Protein AF-A0A1I5Y832-F1 (afdb_monomer)

pLDDT: mean 78.39, std 15.26,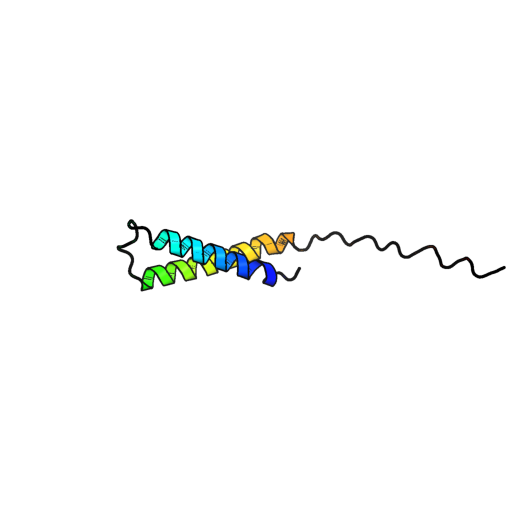 range [40.41, 95.06]

Secondary structure (DSSP, 8-state):
--GGGTHHHHHHHHHHHHHHHHTSGGGTTS-HHHHHHHHHHHHHHHHHHHHHHHHTTTT--PPPP----S-S-----

Organism: NCBI:txid126156

Structure (mmCIF, N/CA/C/O backbone):
data_AF-A0A1I5Y832-F1
#
_entry.id   AF-A0A1I5Y832-F1
#
loop_
_atom_site.group_PDB
_atom_site.id
_atom_site.type_symbol
_atom_site.label_atom_id
_atom_site.label_alt_id
_atom_site.label_comp_id
_atom_site.label_asym_id
_atom_site.label_entity_id
_atom_site.label_seq_id
_atom_site.pdbx_PDB_ins_code
_atom_site.Cartn_x
_atom_site.Cartn_y
_atom_site.Cartn_z
_atom_site.occupancy
_atom_site.B_iso_or_equiv
_atom_site.auth_seq_id
_atom_site.auth_comp_id
_atom_site.auth_asym_id
_atom_site.auth_atom_id
_atom_site.pdbx_PDB_model_num
ATOM 1 N N . MET A 1 1 ? 11.219 9.848 -18.756 1.00 56.34 1 MET A N 1
ATOM 2 C CA . MET A 1 1 ? 11.506 10.213 -17.339 1.00 56.34 1 MET A CA 1
ATOM 3 C C . MET A 1 1 ? 11.658 8.920 -16.545 1.00 56.34 1 MET A C 1
ATOM 5 O O . MET A 1 1 ? 10.923 7.988 -16.832 1.00 56.34 1 MET A O 1
ATOM 9 N N . LYS A 1 2 ? 12.617 8.800 -15.612 1.00 57.16 2 LYS A N 1
ATOM 10 C CA . LYS A 1 2 ? 12.821 7.533 -14.879 1.00 57.16 2 LYS A CA 1
ATOM 11 C C . LYS A 1 2 ? 11.535 7.161 -14.127 1.00 57.16 2 LYS A C 1
ATOM 13 O O . LYS A 1 2 ? 10.992 8.002 -13.411 1.00 57.16 2 LYS A O 1
ATOM 18 N N . LYS A 1 3 ? 11.073 5.915 -14.291 1.00 55.44 3 LYS A N 1
ATOM 19 C CA . LYS A 1 3 ? 9.792 5.386 -13.774 1.00 55.44 3 LYS A CA 1
ATOM 20 C C . LYS A 1 3 ? 9.604 5.632 -12.261 1.00 55.44 3 LYS A C 1
ATOM 22 O O . LYS A 1 3 ? 8.483 5.761 -11.790 1.00 55.44 3 LYS A O 1
ATOM 27 N N . SER A 1 4 ? 10.695 5.827 -11.512 1.00 62.19 4 SER A N 1
ATOM 28 C CA . SER A 1 4 ? 10.679 6.107 -10.070 1.00 62.19 4 SER A CA 1
ATOM 29 C C . SER A 1 4 ? 10.208 7.509 -9.661 1.00 62.19 4 SER A C 1
ATOM 31 O O . SER A 1 4 ? 10.002 7.730 -8.473 1.00 62.19 4 SER A O 1
ATOM 33 N N . LYS A 1 5 ? 10.047 8.471 -10.584 1.00 70.62 5 LYS A N 1
ATOM 34 C CA . LYS A 1 5 ? 9.669 9.849 -10.208 1.00 70.62 5 LYS A CA 1
ATOM 35 C C . LYS A 1 5 ? 8.156 10.052 -10.045 1.00 70.62 5 LYS A C 1
ATOM 37 O O . LYS A 1 5 ? 7.753 11.018 -9.409 1.00 70.62 5 LYS A O 1
ATOM 42 N N . VAL A 1 6 ? 7.335 9.147 -10.586 1.00 74.69 6 VAL A N 1
ATOM 43 C CA . VAL A 1 6 ? 5.861 9.257 -10.553 1.00 74.69 6 VAL A CA 1
ATOM 44 C C . VAL A 1 6 ? 5.225 8.390 -9.461 1.00 74.69 6 VAL A C 1
ATOM 46 O O . VAL A 1 6 ? 4.136 8.685 -8.986 1.00 74.69 6 VAL A O 1
ATOM 49 N N . ILE A 1 7 ? 5.931 7.362 -8.992 1.00 79.94 7 ILE A N 1
ATOM 50 C CA . ILE A 1 7 ? 5.435 6.448 -7.955 1.00 79.94 7 ILE A CA 1
ATOM 51 C C . ILE A 1 7 ? 5.274 7.137 -6.582 1.00 79.94 7 ILE A C 1
ATOM 53 O O . ILE A 1 7 ? 4.218 6.966 -5.971 1.00 79.94 7 ILE A O 1
ATOM 57 N N . PRO A 1 8 ? 6.241 7.945 -6.087 1.00 85.62 8 PRO A N 1
ATOM 58 C CA . PRO A 1 8 ? 6.124 8.583 -4.775 1.00 85.62 8 PRO A CA 1
ATOM 59 C C . PRO A 1 8 ? 4.877 9.470 -4.600 1.00 85.62 8 PRO A C 1
ATOM 61 O O . PRO A 1 8 ? 4.208 9.318 -3.580 1.00 85.62 8 PRO A O 1
ATOM 64 N N . PRO A 1 9 ? 4.499 10.355 -5.549 1.00 86.19 9 PRO A N 1
ATOM 65 C CA . PRO A 1 9 ? 3.297 11.168 -5.380 1.00 86.19 9 PRO A CA 1
ATOM 66 C C . PRO A 1 9 ? 2.007 10.338 -5.389 1.00 86.19 9 PRO A C 1
ATOM 68 O O . PRO A 1 9 ? 1.120 10.620 -4.590 1.00 86.19 9 PRO A O 1
ATOM 71 N N . ILE A 1 10 ? 1.915 9.283 -6.211 1.00 88.31 10 ILE A N 1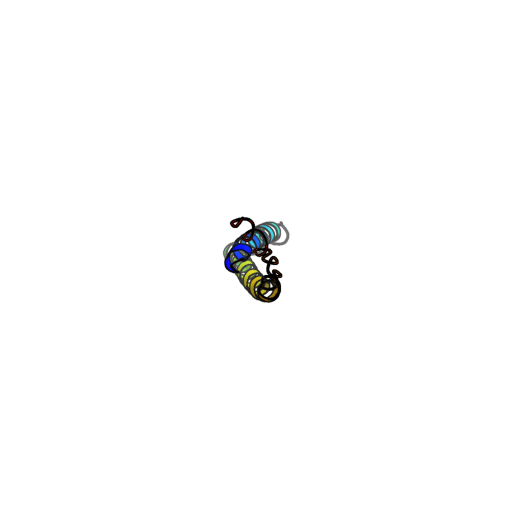
ATOM 72 C CA . ILE A 1 10 ? 0.753 8.373 -6.208 1.00 88.31 10 ILE A CA 1
ATOM 73 C C . ILE A 1 10 ? 0.593 7.725 -4.829 1.00 88.31 10 ILE A C 1
ATOM 75 O O . ILE A 1 10 ? -0.502 7.708 -4.272 1.00 88.31 10 ILE A O 1
ATOM 79 N N . MET A 1 11 ? 1.695 7.247 -4.248 1.00 90.00 11 MET A N 1
ATOM 80 C CA . MET A 1 11 ? 1.688 6.605 -2.934 1.00 90.00 11 MET A CA 1
ATOM 81 C C . MET A 1 11 ? 1.193 7.550 -1.828 1.00 90.00 11 MET A C 1
ATOM 83 O O . MET A 1 11 ? 0.394 7.145 -0.987 1.00 90.00 11 MET A O 1
ATOM 87 N N . ILE A 1 12 ? 1.619 8.818 -1.855 1.00 92.06 12 ILE A N 1
ATOM 88 C CA . ILE A 1 12 ? 1.194 9.835 -0.881 1.00 92.06 12 ILE A CA 1
ATOM 89 C C . ILE A 1 12 ? -0.303 10.131 -1.017 1.00 92.06 12 ILE A C 1
ATOM 91 O O . ILE A 1 12 ? -1.010 10.152 -0.012 1.00 92.06 12 ILE A O 1
ATOM 95 N N . VAL A 1 13 ? -0.800 10.319 -2.243 1.00 93.38 13 VAL A N 1
ATOM 96 C CA . VAL A 1 13 ? -2.226 10.594 -2.489 1.00 93.38 13 VAL A CA 1
ATOM 97 C C . VAL A 1 13 ? -3.097 9.457 -1.956 1.00 93.38 13 VAL A C 1
ATOM 99 O O . VAL A 1 13 ? -4.061 9.706 -1.235 1.00 93.38 13 VAL A O 1
ATOM 102 N N . VAL A 1 14 ? -2.728 8.208 -2.245 1.00 93.81 14 VAL A N 1
ATOM 103 C CA . VAL A 1 14 ? -3.475 7.030 -1.782 1.00 93.81 14 VAL A CA 1
ATOM 104 C C . VAL A 1 14 ? -3.452 6.917 -0.259 1.00 93.81 14 VAL A C 1
ATOM 106 O O . VAL A 1 14 ? -4.492 6.661 0.343 1.00 93.81 14 VAL A O 1
ATOM 109 N N . ALA A 1 15 ? -2.305 7.159 0.382 1.00 92.31 15 ALA A N 1
ATOM 110 C CA . ALA A 1 15 ? -2.196 7.105 1.837 1.00 92.31 15 ALA A CA 1
ATOM 111 C C . ALA A 1 15 ? -3.086 8.153 2.532 1.00 92.31 15 ALA A C 1
ATOM 113 O O . ALA A 1 15 ? -3.753 7.838 3.520 1.00 92.31 15 ALA A O 1
ATOM 114 N N . VAL A 1 16 ? -3.144 9.379 1.999 1.00 95.06 16 VAL A N 1
ATOM 115 C CA . VAL A 1 16 ? -4.006 10.448 2.529 1.00 95.06 16 VAL A CA 1
ATOM 116 C C . VAL A 1 16 ? -5.482 10.091 2.356 1.00 95.06 16 VAL A C 1
ATOM 118 O O . VAL A 1 16 ? -6.240 10.176 3.319 1.00 95.06 16 VAL A O 1
ATOM 121 N N . LEU A 1 17 ? -5.888 9.631 1.169 1.00 93.62 17 LEU A N 1
ATOM 122 C CA . LEU A 1 17 ? -7.276 9.237 0.904 1.00 93.62 17 LEU A CA 1
ATOM 123 C C . LEU A 1 17 ? -7.722 8.075 1.795 1.00 93.62 17 LEU A C 1
ATOM 125 O O . LEU A 1 17 ? -8.785 8.149 2.406 1.00 93.62 17 LEU A O 1
ATOM 129 N N . ALA A 1 18 ? -6.891 7.039 1.927 1.00 91.94 18 ALA A N 1
ATOM 130 C CA . ALA A 1 18 ? -7.180 5.908 2.802 1.00 91.94 18 ALA A CA 1
ATOM 131 C C . ALA A 1 18 ? -7.333 6.361 4.261 1.00 91.94 18 ALA A C 1
ATOM 133 O O . ALA A 1 18 ? -8.271 5.952 4.938 1.00 91.94 18 ALA A O 1
ATOM 134 N N . THR A 1 19 ? -6.463 7.263 4.723 1.00 91.56 19 THR A N 1
ATOM 135 C CA . THR A 1 19 ? -6.536 7.828 6.078 1.00 91.56 19 THR A CA 1
ATOM 136 C C . THR A 1 19 ? -7.813 8.638 6.294 1.00 91.56 19 THR A C 1
ATOM 138 O O . THR A 1 19 ? -8.419 8.532 7.356 1.00 91.56 19 THR A O 1
ATOM 141 N N . ILE A 1 20 ? -8.248 9.430 5.309 1.00 93.00 20 ILE A N 1
ATOM 142 C CA . ILE A 1 20 ? -9.503 10.191 5.397 1.00 93.00 20 ILE A CA 1
ATOM 143 C C . ILE A 1 20 ? -10.693 9.237 5.507 1.00 93.00 20 ILE A C 1
ATOM 145 O O . ILE A 1 20 ? -11.521 9.416 6.393 1.00 93.00 20 ILE A O 1
ATOM 149 N N . ILE A 1 21 ? -10.754 8.213 4.651 1.00 90.75 21 ILE A N 1
ATOM 150 C CA . ILE A 1 21 ? -11.851 7.236 4.634 1.00 90.75 21 ILE A CA 1
ATOM 151 C C . ILE A 1 21 ? -11.899 6.466 5.958 1.00 90.75 21 ILE A C 1
ATOM 153 O O . ILE A 1 21 ? -12.934 6.426 6.611 1.00 90.75 21 ILE A O 1
ATOM 157 N N . LEU A 1 22 ? -10.766 5.924 6.409 1.00 88.94 22 LEU A N 1
ATOM 158 C CA . LEU A 1 22 ? -10.688 5.117 7.632 1.00 88.94 22 LEU A CA 1
ATOM 159 C C . LEU A 1 22 ? -10.911 5.920 8.922 1.00 88.94 22 LEU A C 1
ATOM 161 O O . LEU A 1 22 ? -11.118 5.317 9.975 1.00 88.94 22 LEU A O 1
ATOM 165 N N . ASN A 1 23 ? -10.847 7.251 8.876 1.00 87.94 23 ASN A N 1
ATOM 166 C CA . ASN A 1 23 ? -11.167 8.115 10.015 1.00 87.94 23 ASN A CA 1
ATOM 167 C C . ASN A 1 23 ? -12.632 8.569 10.053 1.00 87.94 23 ASN A C 1
ATOM 169 O O . ASN A 1 23 ? -13.016 9.226 11.017 1.00 87.94 23 ASN A O 1
ATOM 173 N N . GLN A 1 24 ? -13.450 8.230 9.054 1.00 89.12 24 GLN A N 1
ATOM 174 C CA . GLN A 1 24 ? -14.889 8.487 9.121 1.00 89.12 24 GLN A CA 1
ATOM 175 C C . GLN A 1 24 ? -15.531 7.647 10.237 1.00 89.12 24 GLN A C 1
ATOM 177 O O . GLN A 1 24 ? -15.054 6.554 10.554 1.00 89.12 24 GLN A O 1
ATOM 182 N N . GLU A 1 25 ? -16.616 8.157 10.830 1.00 76.12 25 GLU A N 1
ATOM 183 C CA . GLU A 1 25 ? -17.300 7.514 11.968 1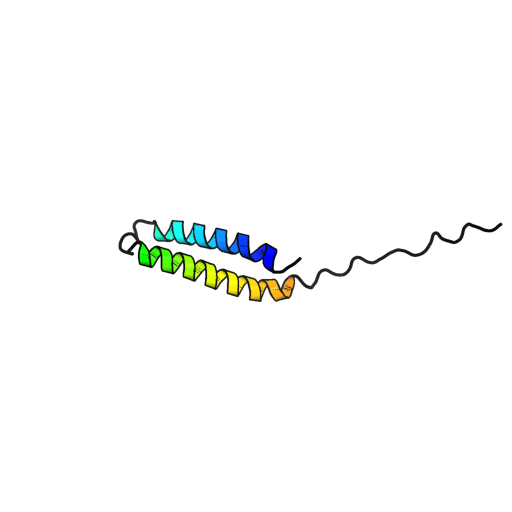.00 76.12 25 GLU A CA 1
ATOM 184 C C . GLU A 1 25 ? -17.758 6.081 11.654 1.00 76.12 25 GLU A C 1
ATOM 186 O O . GLU A 1 25 ? -17.701 5.207 12.522 1.00 76.12 25 GLU A O 1
ATOM 191 N N . GLU A 1 26 ? -18.101 5.824 10.391 1.00 81.81 26 GLU A N 1
ATOM 192 C CA . GLU A 1 26 ? -18.523 4.524 9.859 1.00 81.81 26 GLU A CA 1
ATOM 193 C C . GLU A 1 26 ? -17.436 3.436 9.962 1.00 81.81 26 GLU A C 1
ATOM 195 O O . GLU A 1 26 ? -17.747 2.252 9.985 1.00 81.81 26 GLU A O 1
ATOM 200 N N . TYR A 1 27 ? -16.163 3.820 10.115 1.00 80.88 27 TYR A N 1
ATOM 201 C CA . TYR A 1 27 ? -15.027 2.901 10.277 1.00 80.88 27 TYR A CA 1
ATOM 202 C C . TYR A 1 27 ? -14.353 3.037 11.654 1.00 80.88 27 TYR A C 1
ATOM 204 O O . TYR A 1 27 ? -13.179 2.685 11.833 1.00 80.88 27 TYR A O 1
ATOM 212 N N . SER A 1 28 ? -15.066 3.575 12.648 1.00 78.88 28 SER A N 1
ATOM 213 C CA . SER A 1 28 ? -14.569 3.718 14.027 1.00 78.88 28 SER A CA 1
ATOM 214 C C . SER A 1 28 ? -14.328 2.372 14.725 1.00 78.88 28 SER A C 1
ATOM 216 O O . SER A 1 28 ? -13.436 2.274 15.566 1.00 78.88 28 SER A O 1
ATOM 218 N N . GLU A 1 29 ? -15.047 1.328 14.314 1.00 86.25 29 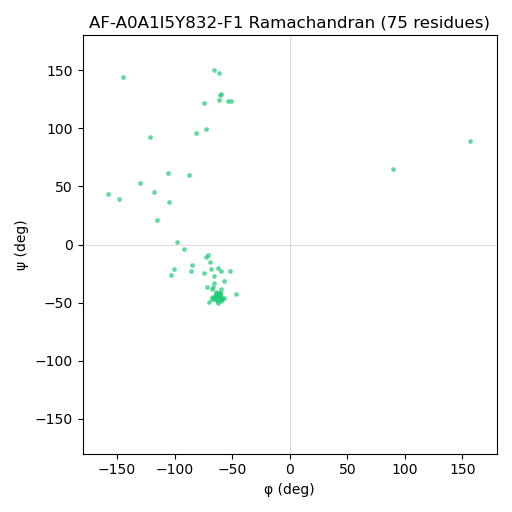GLU A N 1
ATOM 219 C CA . GLU A 1 29 ? -14.912 -0.052 14.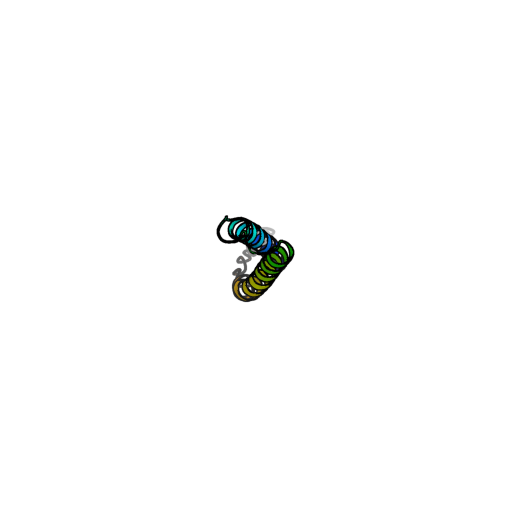799 1.00 86.25 29 GLU A CA 1
ATOM 220 C C . GLU A 1 29 ? -13.598 -0.733 14.385 1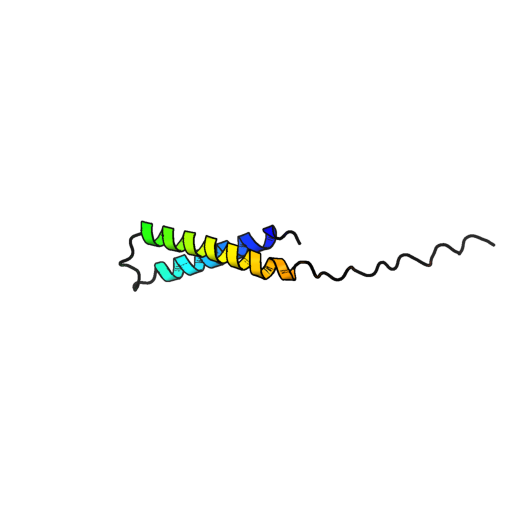.00 86.25 29 GLU A C 1
ATOM 222 O O . GLU A 1 29 ? -13.137 -1.679 15.028 1.00 86.25 29 GLU A O 1
ATOM 227 N N . VAL A 1 30 ? -12.950 -0.235 13.330 1.00 86.06 30 VAL A N 1
ATOM 228 C CA . VAL A 1 30 ? -11.690 -0.792 12.845 1.00 86.06 30 VAL A CA 1
ATOM 229 C C . VAL A 1 30 ? -10.566 -0.382 13.796 1.00 86.06 30 VAL A C 1
ATOM 231 O O . VAL A 1 30 ? -10.286 0.799 13.990 1.00 86.06 30 VAL A O 1
ATOM 234 N N . THR A 1 31 ? -9.865 -1.354 14.378 1.00 90.44 31 THR A N 1
ATOM 235 C CA . THR A 1 31 ? -8.726 -1.080 15.267 1.00 90.44 31 THR A CA 1
ATOM 236 C C . THR A 1 31 ? -7.614 -0.327 14.528 1.00 90.44 31 THR A C 1
ATOM 238 O O . THR A 1 31 ? -7.374 -0.578 13.347 1.00 90.44 31 THR A O 1
ATOM 241 N N . ILE A 1 32 ? -6.871 0.544 15.226 1.00 88.25 32 ILE A N 1
ATOM 242 C CA . ILE A 1 32 ? -5.743 1.321 14.663 1.00 88.25 32 ILE A CA 1
ATOM 243 C C . ILE A 1 32 ? -4.786 0.451 13.829 1.00 88.25 32 ILE A C 1
ATOM 245 O O . ILE A 1 32 ? -4.371 0.858 12.746 1.00 88.25 32 ILE A O 1
ATOM 249 N N . ILE A 1 33 ? -4.466 -0.756 14.306 1.00 92.00 33 ILE A N 1
ATOM 250 C CA . ILE A 1 33 ? -3.544 -1.678 13.627 1.00 92.00 33 ILE A CA 1
ATOM 251 C C . ILE A 1 33 ? -4.090 -2.071 12.248 1.00 92.00 33 ILE A C 1
ATOM 253 O O . ILE A 1 33 ? -3.365 -2.018 11.255 1.00 92.00 33 ILE A O 1
ATOM 257 N N . ASN A 1 34 ? -5.381 -2.391 12.166 1.00 93.62 34 ASN A N 1
ATOM 258 C CA . ASN A 1 34 ? -6.033 -2.753 10.913 1.00 93.62 34 ASN A CA 1
ATOM 259 C C . ASN A 1 34 ? -6.108 -1.550 9.968 1.00 93.62 34 ASN A C 1
ATOM 261 O O . ASN A 1 34 ? -5.860 -1.710 8.775 1.00 93.62 34 ASN A O 1
ATOM 265 N N . LYS A 1 35 ? -6.358 -0.337 10.486 1.00 90.69 35 LYS A N 1
ATOM 266 C CA . LYS A 1 35 ? -6.324 0.892 9.674 1.00 90.69 35 LYS A CA 1
ATOM 267 C C . LYS A 1 35 ? -4.952 1.084 9.025 1.00 90.69 35 LYS A C 1
ATOM 269 O O . LYS A 1 35 ? -4.873 1.307 7.821 1.00 90.69 35 LYS A O 1
ATOM 274 N N . ILE A 1 36 ? -3.872 0.932 9.795 1.00 92.88 36 ILE A N 1
ATOM 275 C CA . ILE A 1 36 ? -2.497 1.036 9.281 1.00 92.88 36 ILE A CA 1
ATOM 276 C C . ILE A 1 36 ? -2.236 -0.031 8.213 1.00 92.88 36 ILE A C 1
ATOM 278 O O . ILE A 1 36 ? -1.702 0.290 7.152 1.00 92.88 36 ILE A O 1
ATOM 282 N N . LEU A 1 37 ? -2.645 -1.280 8.456 1.00 94.69 37 LEU A N 1
ATOM 283 C CA . LEU A 1 37 ? -2.461 -2.371 7.499 1.00 94.69 37 LEU A CA 1
ATOM 284 C C . LEU A 1 37 ? -3.188 -2.099 6.173 1.00 94.69 37 LEU A C 1
ATOM 286 O O . LEU A 1 37 ? -2.612 -2.315 5.108 1.00 94.69 37 LEU A O 1
ATOM 290 N N . ILE A 1 38 ? -4.415 -1.574 6.232 1.00 93.19 38 ILE A N 1
ATOM 291 C CA . ILE A 1 38 ? -5.196 -1.198 5.046 1.00 93.19 38 ILE A CA 1
ATOM 292 C C . ILE A 1 38 ? -4.525 -0.039 4.303 1.00 93.19 38 ILE A C 1
ATOM 294 O O . ILE A 1 38 ? -4.367 -0.118 3.088 1.00 93.19 38 ILE A O 1
ATOM 298 N N . ILE A 1 39 ? -4.085 1.011 5.007 1.00 94.06 39 ILE A N 1
ATOM 299 C CA . ILE A 1 39 ? -3.411 2.168 4.394 1.00 94.06 39 ILE A CA 1
ATOM 300 C C . ILE A 1 39 ? -2.136 1.724 3.670 1.00 94.06 39 ILE A C 1
ATOM 302 O O . ILE A 1 39 ? -1.934 2.067 2.504 1.00 94.06 39 ILE A O 1
ATOM 306 N N . VAL A 1 40 ? -1.291 0.933 4.337 1.00 94.81 40 VAL A N 1
ATOM 307 C CA . VAL A 1 40 ? -0.039 0.425 3.759 1.00 94.81 40 VAL A CA 1
ATOM 308 C C . VAL A 1 40 ? -0.328 -0.511 2.585 1.00 94.81 40 VAL A C 1
ATOM 310 O O . VAL A 1 40 ? 0.269 -0.356 1.521 1.00 94.81 40 VAL A O 1
ATOM 313 N N . GLY A 1 41 ? -1.279 -1.437 2.734 1.00 94.62 41 GLY A N 1
ATOM 314 C CA . GLY A 1 41 ? -1.675 -2.366 1.677 1.00 94.62 41 GLY A CA 1
ATOM 315 C C . GLY A 1 41 ? -2.217 -1.653 0.437 1.00 94.62 41 GLY A C 1
ATOM 316 O O . GLY A 1 41 ? -1.780 -1.942 -0.677 1.00 94.62 41 GLY A O 1
ATOM 317 N N . ALA A 1 42 ? -3.100 -0.670 0.620 1.00 93.31 42 ALA A N 1
ATOM 318 C CA . ALA A 1 42 ? -3.661 0.130 -0.466 1.00 93.31 42 ALA A CA 1
ATOM 319 C C . ALA A 1 42 ? -2.583 0.958 -1.183 1.00 93.31 42 ALA A C 1
ATOM 321 O O . ALA A 1 42 ? -2.536 0.982 -2.415 1.00 93.31 42 ALA A O 1
ATOM 322 N N . ALA A 1 43 ? -1.679 1.594 -0.430 1.00 93.69 43 ALA A N 1
ATOM 323 C CA . ALA A 1 43 ? -0.590 2.393 -0.986 1.00 93.69 43 ALA A CA 1
ATOM 324 C C . ALA A 1 43 ? 0.399 1.543 -1.807 1.00 93.69 43 ALA A C 1
ATOM 326 O O . ALA A 1 43 ? 0.795 1.933 -2.912 1.00 93.69 43 ALA A O 1
ATOM 327 N N . VAL A 1 44 ? 0.770 0.360 -1.306 1.00 93.81 44 VAL A N 1
ATOM 328 C CA . VAL A 1 44 ? 1.657 -0.577 -2.016 1.00 93.81 44 VAL A CA 1
ATOM 329 C C . VAL A 1 44 ? 0.967 -1.151 -3.254 1.00 93.81 44 VAL A C 1
ATOM 331 O O . VAL A 1 44 ? 1.537 -1.131 -4.342 1.00 93.81 44 VAL A O 1
ATOM 334 N N . LEU A 1 45 ? -0.283 -1.602 -3.139 1.00 94.56 45 LEU A N 1
ATOM 335 C CA . LEU A 1 45 ? -1.006 -2.172 -4.276 1.00 94.56 45 LEU A CA 1
ATOM 336 C C . LEU A 1 45 ? -1.191 -1.141 -5.399 1.00 94.56 45 LEU A C 1
ATOM 338 O O . LEU A 1 45 ? -0.903 -1.424 -6.563 1.00 94.56 45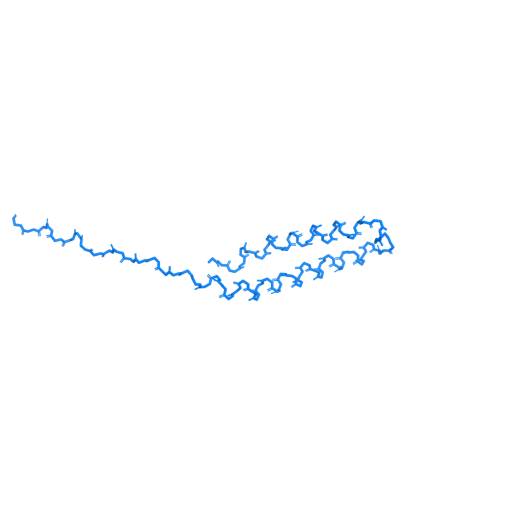 LEU A O 1
ATOM 342 N N . SER A 1 46 ? -1.595 0.084 -5.055 1.00 91.69 46 SER A N 1
ATOM 343 C CA . SER A 1 46 ? -1.794 1.148 -6.039 1.00 91.69 46 SER A CA 1
ATOM 344 C C . SER A 1 46 ? -0.494 1.590 -6.713 1.00 91.69 46 SER A C 1
ATOM 346 O O . SER A 1 46 ? -0.517 1.960 -7.887 1.00 91.69 46 SER A O 1
ATOM 348 N N . SER A 1 47 ? 0.638 1.563 -6.006 1.00 87.31 47 SER A N 1
ATOM 349 C CA . SER A 1 47 ? 1.937 1.905 -6.595 1.00 87.31 47 SER A CA 1
ATOM 350 C C . SER A 1 47 ? 2.437 0.829 -7.561 1.00 87.31 47 SER A C 1
ATOM 352 O O . SER A 1 47 ? 2.974 1.176 -8.613 1.00 87.31 47 SER A O 1
ATOM 354 N N . VAL A 1 48 ? 2.194 -0.455 -7.272 1.00 90.12 48 VAL A N 1
ATOM 355 C CA . VAL A 1 48 ? 2.479 -1.562 -8.204 1.00 90.12 48 VAL A CA 1
ATOM 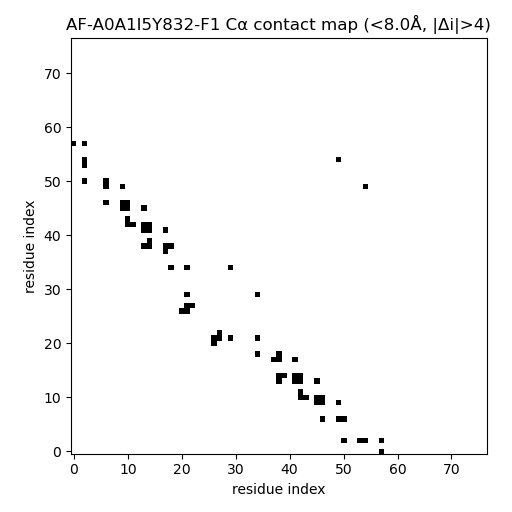356 C C . VAL A 1 48 ? 1.637 -1.430 -9.473 1.00 90.12 48 VAL A C 1
ATOM 358 O O . VAL A 1 48 ? 2.183 -1.465 -10.576 1.00 90.12 48 VAL A O 1
ATOM 361 N N . ILE A 1 49 ? 0.327 -1.211 -9.333 1.00 90.25 49 ILE A N 1
ATOM 362 C CA . ILE A 1 49 ? -0.575 -1.015 -10.478 1.00 90.25 49 ILE A CA 1
ATOM 363 C C . ILE A 1 49 ? -0.141 0.210 -11.294 1.00 90.25 49 ILE A C 1
ATOM 365 O O . ILE A 1 49 ? 0.004 0.127 -12.513 1.00 90.25 49 ILE A O 1
ATOM 369 N N . GLY A 1 50 ? 0.142 1.332 -10.627 1.00 86.00 50 GLY A N 1
ATOM 370 C CA . GLY A 1 50 ? 0.625 2.551 -11.271 1.00 86.00 50 GLY A CA 1
ATOM 371 C C . GLY A 1 50 ? 1.940 2.347 -12.027 1.00 86.00 50 GLY A C 1
ATOM 372 O O . GLY A 1 50 ? 2.090 2.871 -13.126 1.00 86.00 50 GLY A O 1
ATOM 373 N N . TYR A 1 51 ? 2.871 1.549 -11.495 1.00 83.56 51 TYR A N 1
ATOM 374 C CA . TYR A 1 51 ? 4.120 1.211 -12.181 1.00 83.56 51 TYR A CA 1
ATOM 375 C C . TYR A 1 51 ? 3.886 0.420 -13.471 1.00 83.56 51 TYR A C 1
ATOM 377 O O . TYR A 1 51 ? 4.495 0.740 -14.493 1.00 83.56 51 TYR A O 1
ATOM 385 N N . PHE A 1 52 ? 2.999 -0.579 -13.442 1.00 84.50 52 PHE A N 1
ATOM 386 C CA . PHE A 1 52 ? 2.663 -1.360 -14.633 1.00 84.50 52 PHE A CA 1
ATOM 387 C C . PHE A 1 52 ? 1.968 -0.507 -15.699 1.00 84.50 52 PHE A C 1
ATOM 389 O O . PHE A 1 52 ? 2.361 -0.562 -16.864 1.00 84.50 52 PHE A O 1
ATOM 396 N N . LEU A 1 53 ? 0.990 0.313 -15.298 1.00 83.75 53 LEU A N 1
ATOM 397 C CA . LEU A 1 53 ? 0.214 1.151 -16.216 1.00 83.75 53 LEU A CA 1
ATOM 398 C C . LEU A 1 53 ? 1.040 2.300 -16.816 1.00 83.75 53 LEU A C 1
ATOM 400 O O . LEU A 1 53 ? 1.063 2.472 -18.029 1.00 83.75 53 LEU A O 1
ATOM 404 N N . LEU A 1 54 ? 1.760 3.079 -15.998 1.00 76.56 54 LEU A N 1
ATOM 405 C CA . LEU A 1 54 ? 2.593 4.179 -16.513 1.00 76.56 54 LEU A CA 1
ATOM 406 C C . LEU A 1 54 ? 3.871 3.677 -17.182 1.00 76.56 54 LEU A C 1
ATOM 408 O O . LEU A 1 54 ? 4.449 4.373 -18.017 1.00 76.56 54 LEU A O 1
ATOM 412 N N . GLY A 1 55 ? 4.336 2.483 -16.818 1.00 64.88 55 GLY A N 1
ATOM 413 C CA . GLY A 1 55 ? 5.538 1.888 -17.379 1.00 64.88 55 GLY A CA 1
ATOM 414 C C . GLY A 1 55 ? 5.467 1.679 -18.890 1.00 64.88 55 GLY A C 1
ATOM 415 O O . GLY A 1 55 ? 6.527 1.638 -19.510 1.00 64.88 55 GLY A O 1
ATOM 416 N N . THR A 1 56 ? 4.271 1.587 -19.475 1.00 62.22 56 THR A N 1
ATOM 417 C CA . THR A 1 56 ? 4.063 1.421 -20.922 1.00 62.22 56 THR A CA 1
ATOM 418 C C . THR A 1 56 ? 4.042 2.745 -21.695 1.00 62.22 56 THR A C 1
ATOM 420 O O . THR A 1 56 ? 4.316 2.742 -22.893 1.00 62.22 56 THR A O 1
ATOM 423 N N . ASP A 1 57 ? 3.747 3.870 -21.034 1.00 60.50 57 ASP A N 1
ATOM 424 C CA . ASP A 1 57 ? 3.456 5.152 -21.703 1.00 60.50 57 ASP A CA 1
ATOM 425 C C . ASP A 1 57 ? 4.634 6.149 -21.661 1.00 60.50 57 ASP A C 1
ATOM 427 O O . ASP A 1 57 ? 4.828 6.966 -22.559 1.00 60.50 57 ASP A O 1
ATOM 431 N N . VAL A 1 58 ? 5.515 6.043 -20.658 1.00 57.69 58 VAL A N 1
ATOM 432 C CA . VAL A 1 58 ? 6.662 6.965 -20.484 1.00 57.69 58 VAL A CA 1
ATOM 433 C C . VAL A 1 58 ? 7.793 6.808 -21.510 1.00 57.69 58 VAL A C 1
ATOM 435 O O . VAL A 1 58 ? 8.712 7.635 -21.521 1.00 57.69 58 VAL A O 1
ATOM 438 N N . ASP A 1 59 ? 7.743 5.768 -22.343 1.00 58.91 59 ASP A N 1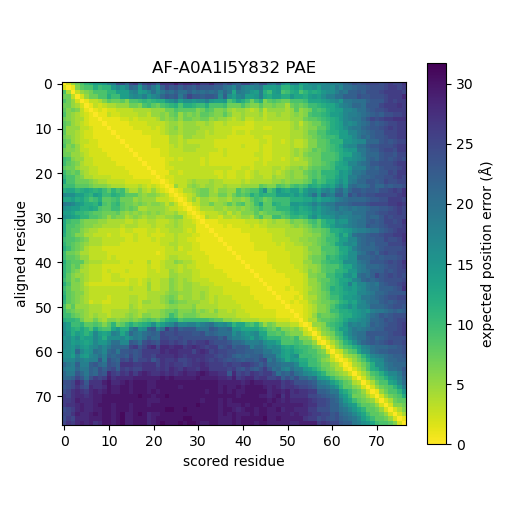
ATOM 439 C CA . ASP A 1 59 ? 8.793 5.424 -23.310 1.00 58.91 59 ASP A CA 1
ATOM 440 C C . ASP A 1 59 ? 8.499 5.942 -24.740 1.00 58.91 59 ASP A C 1
ATOM 442 O O . ASP A 1 59 ? 9.315 5.747 -25.636 1.00 58.91 59 ASP A O 1
ATOM 446 N N . LYS A 1 60 ? 7.393 6.673 -24.967 1.00 61.69 60 LYS A N 1
ATOM 447 C CA . LYS A 1 60 ? 7.032 7.258 -26.280 1.00 61.69 60 LYS A CA 1
ATOM 448 C C . LYS A 1 60 ? 7.267 8.769 -26.388 1.00 61.69 60 LYS A C 1
ATOM 450 O O . LYS A 1 60 ? 6.496 9.483 -27.026 1.00 61.69 60 LYS A O 1
ATOM 455 N N . VAL A 1 61 ? 8.334 9.285 -25.777 1.00 62.78 61 VAL A N 1
ATOM 456 C CA . VAL A 1 61 ? 8.801 10.632 -26.137 1.00 62.78 61 VAL A CA 1
ATOM 457 C C . VAL A 1 61 ? 9.444 10.550 -27.515 1.00 62.78 61 VAL A C 1
ATOM 459 O O . VAL A 1 61 ? 10.581 10.104 -27.649 1.00 62.78 61 VAL A O 1
ATOM 462 N N . ASP A 1 62 ? 8.680 10.936 -28.536 1.00 70.62 62 ASP A N 1
ATOM 463 C CA . ASP A 1 62 ? 9.176 11.034 -29.905 1.00 70.62 62 ASP A CA 1
ATOM 464 C C . ASP A 1 62 ? 10.470 11.870 -29.885 1.00 70.62 62 ASP A C 1
ATOM 466 O O . ASP A 1 62 ? 10.481 12.973 -29.312 1.00 70.62 62 ASP A O 1
ATOM 470 N N . PRO A 1 63 ? 11.601 11.349 -30.391 1.00 71.44 63 PRO A N 1
ATOM 471 C CA . PRO A 1 63 ? 12.864 12.054 -30.301 1.00 71.44 63 PRO A CA 1
ATOM 472 C C . PRO A 1 63 ? 12.749 13.393 -31.028 1.00 71.44 63 PRO A C 1
ATOM 474 O O . PRO A 1 63 ? 12.347 13.466 -32.188 1.00 71.44 63 PRO A O 1
ATOM 477 N N . LYS A 1 64 ? 13.130 14.475 -30.337 1.00 67.44 64 LYS A N 1
ATOM 478 C CA . LYS A 1 64 ? 13.185 15.813 -30.931 1.00 67.44 64 LYS A CA 1
ATOM 479 C C . LYS A 1 64 ? 14.050 15.751 -32.201 1.00 67.44 64 LYS A C 1
ATOM 481 O O . LYS A 1 64 ? 15.212 15.341 -32.101 1.00 67.44 64 LYS A O 1
ATOM 486 N N . PRO A 1 65 ? 13.538 16.159 -33.378 1.00 72.50 65 PRO A N 1
ATOM 487 C CA . PRO A 1 65 ? 14.310 16.090 -34.608 1.00 72.50 65 PRO A CA 1
ATOM 488 C C . PRO A 1 65 ? 15.555 16.971 -34.465 1.00 72.50 65 PRO A C 1
ATOM 490 O O . PRO A 1 65 ? 15.475 18.151 -34.123 1.00 72.50 65 PRO A O 1
ATOM 493 N N . THR A 1 66 ? 16.727 16.373 -34.671 1.00 63.78 66 THR A N 1
ATOM 494 C CA . THR A 1 66 ? 18.019 17.061 -34.586 1.00 63.78 66 THR A CA 1
ATOM 495 C C . THR A 1 66 ? 18.268 17.790 -35.905 1.00 63.78 66 THR A C 1
ATOM 497 O O . THR A 1 66 ? 18.758 17.191 -36.858 1.00 63.78 66 THR A O 1
ATOM 500 N N . ASN A 1 67 ? 17.943 19.082 -35.991 1.00 65.81 67 ASN A N 1
ATOM 501 C CA . ASN A 1 67 ? 18.245 19.906 -37.168 1.00 65.81 67 ASN A CA 1
ATOM 502 C C . ASN A 1 67 ? 19.655 20.534 -37.092 1.00 65.81 67 ASN A C 1
ATOM 504 O O . ASN A 1 67 ? 19.820 21.746 -37.133 1.00 65.81 67 ASN A O 1
ATOM 508 N N . ASN A 1 68 ? 20.705 19.717 -37.008 1.00 68.12 68 ASN A N 1
ATOM 509 C CA . ASN A 1 68 ? 22.089 20.211 -37.048 1.00 68.12 68 ASN A CA 1
ATOM 510 C C . ASN A 1 68 ? 22.769 19.915 -38.389 1.00 68.12 68 ASN A C 1
ATOM 512 O O . ASN A 1 68 ? 23.773 19.211 -38.410 1.00 68.12 68 ASN A O 1
ATOM 516 N N . ILE A 1 69 ? 22.262 20.442 -39.507 1.00 61.75 69 ILE A N 1
ATOM 517 C CA . ILE A 1 69 ? 23.028 20.546 -40.763 1.00 61.75 69 ILE A CA 1
ATOM 518 C C . ILE A 1 69 ? 22.611 21.854 -41.459 1.00 61.75 69 ILE A C 1
ATOM 520 O O . ILE A 1 69 ? 21.446 22.225 -41.418 1.00 61.75 69 ILE A O 1
ATOM 524 N N . VAL A 1 70 ? 23.568 22.517 -42.116 1.00 56.66 70 VAL A N 1
ATOM 525 C CA . VAL A 1 70 ? 23.477 23.790 -42.866 1.00 56.66 70 VAL A CA 1
ATOM 526 C C . VAL A 1 70 ? 23.742 25.062 -42.046 1.00 56.66 70 VAL A C 1
ATOM 528 O O . VAL A 1 70 ? 22.893 25.926 -41.902 1.00 56.66 70 VAL A O 1
ATOM 531 N N . ASN A 1 71 ? 24.975 25.220 -41.552 1.00 55.50 71 ASN A N 1
ATOM 532 C CA . ASN A 1 71 ? 25.679 26.511 -41.683 1.00 55.50 71 ASN A CA 1
ATOM 533 C C . ASN A 1 71 ? 27.207 26.363 -41.568 1.00 55.50 71 ASN A C 1
ATOM 535 O O . ASN A 1 71 ? 27.901 27.149 -40.928 1.00 55.50 71 ASN A O 1
ATOM 539 N N . LYS A 1 72 ? 27.761 25.334 -42.224 1.00 51.78 72 LYS A N 1
ATOM 540 C CA . LYS A 1 72 ? 29.212 25.119 -42.324 1.00 51.78 72 LYS A CA 1
ATOM 541 C C . LYS A 1 72 ? 29.693 25.176 -43.776 1.00 51.78 72 LYS A C 1
ATOM 543 O O . LYS A 1 72 ? 30.480 24.337 -44.189 1.00 51.78 72 LYS A O 1
ATOM 548 N N . THR A 1 73 ? 29.230 26.164 -44.548 1.00 52.84 73 THR A N 1
ATOM 549 C CA . THR A 1 73 ? 29.707 26.352 -45.933 1.00 52.84 73 THR A CA 1
ATOM 550 C C . THR A 1 73 ? 29.719 27.808 -46.409 1.00 52.84 73 THR A C 1
ATOM 552 O O . THR A 1 73 ? 29.433 28.075 -47.562 1.00 52.84 73 THR A O 1
ATOM 555 N N . ASN A 1 74 ? 30.103 28.762 -45.555 1.00 51.72 74 ASN A N 1
ATOM 556 C CA . ASN A 1 74 ? 30.572 30.079 -46.023 1.00 51.72 74 ASN A CA 1
ATOM 557 C C . ASN A 1 74 ? 31.912 30.453 -45.368 1.00 51.72 74 ASN A C 1
ATOM 559 O O . ASN A 1 74 ? 32.096 31.512 -44.782 1.00 51.72 74 ASN A O 1
ATOM 563 N N . LYS A 1 75 ? 32.874 29.530 -45.478 1.00 50.28 75 LYS A N 1
ATOM 564 C CA . LYS A 1 75 ? 34.309 29.838 -45.508 1.00 50.28 75 LYS A CA 1
ATOM 565 C C . LYS A 1 75 ? 34.842 29.274 -46.824 1.00 50.28 75 LYS A C 1
ATOM 567 O O . LYS A 1 75 ? 35.154 28.088 -46.865 1.00 50.28 75 LYS A O 1
ATOM 572 N N . LYS A 1 76 ? 34.869 30.103 -47.875 1.00 48.25 76 LYS A N 1
ATOM 573 C CA . LYS A 1 76 ? 35.800 30.094 -49.030 1.00 48.25 76 LYS A CA 1
ATOM 574 C C . LYS A 1 76 ? 35.169 30.799 -50.242 1.00 48.25 76 LYS A C 1
ATOM 576 O O . LYS A 1 76 ? 34.585 30.141 -51.098 1.00 48.25 76 LYS A O 1
ATOM 581 N N . LYS A 1 77 ? 35.358 32.111 -50.344 1.00 40.41 77 LYS A N 1
ATOM 582 C CA . LYS A 1 77 ? 36.161 32.744 -51.401 1.00 40.41 77 LYS A CA 1
ATOM 583 C C . LYS A 1 77 ? 36.326 34.221 -51.089 1.00 40.41 77 LYS A C 1
ATOM 585 O O . LYS A 1 77 ? 35.329 34.822 -50.644 1.00 40.41 77 LYS A O 1
#

Mean predicted aligned error: 12.35 Å

Sequence (77 aa):
MKKSKVIPPIMIVVAVLATIILNQEEYSEVTIINKILIIVGAAVLSSVIGYFLLGTDVDKVDPKPTNNIVNKTNKKK

Solvent-accessible surface area (backbone atoms only — not comparable to full-atom values): 4833 Å² total; per-residue (Å²): 111,70,78,76,73,60,40,60,61,55,29,51,53,44,34,52,53,42,50,56,58,54,67,35,77,93,34,62,86,56,52,71,68,56,49,52,52,50,29,53,49,52,20,52,53,51,34,54,52,47,48,63,62,50,62,71,61,59,77,70,72,75,75,78,82,81,84,84,77,89,86,88,80,88,84,86,132

Radius of gyration: 24.17 Å; Cα contacts (8 Å, |Δi|>4): 37; chains: 1; bounding box: 55×36×67 Å

Foldseek 3Di:
DPLVPPLVVQLVVLLVVLVVVCPPPVNPVPDPVNSVVCSVVRSVVRSVVSSVVVVVVPPPPPDDDDPPDPDPPPPDD